Protein AF-A0AAV3X7S8-F1 (afdb_monomer_lite)

Sequence (121 aa):
MLHWLEISRQVYNYALREIKDWVNSRKCSLDYCSLEREYIIPADKPFPTYYAQQNALPKAKKEFPQLGEAPSQVLQTTIRRLHDAWNYFQDRGFGFPRFKKFGQIKSMFLSSKPIRLLGGR

Organism: NCBI:txid2530354

pLDDT: mean 81.98, std 15.44, range [33.38, 94.56]

Foldseek 3Di:
DLLLLVLLLVLLQVLLVLQVLVVVLVPDDPVDDDPPDHRPDDPPDDHCDLVNSLVCLVVVCVVPVSNVVHDSLLNSQSSVVQVVQVVCCVPPVDDRDDRDDRPRRPDSHPPPDDPPPPDDD

Radius of gyration: 16.53 Å; chains: 1; bounding box: 39×50×32 Å

Structure (mmCIF, N/CA/C/O backbone):
data_AF-A0AAV3X7S8-F1
#
_entry.id   AF-A0AAV3X7S8-F1
#
loop_
_atom_site.group_PDB
_atom_site.id
_atom_site.type_symbol
_atom_site.label_atom_id
_atom_site.label_alt_id
_atom_site.label_comp_id
_atom_site.label_asym_id
_atom_site.label_entity_id
_atom_site.label_seq_id
_atom_site.pdbx_PDB_ins_code
_atom_site.Cartn_x
_atom_site.Cartn_y
_atom_site.Cartn_z
_atom_site.occupancy
_atom_site.B_iso_or_equiv
_atom_site.auth_seq_id
_atom_site.auth_comp_id
_atom_site.auth_asym_id
_atom_site.auth_atom_id
_atom_site.pdbx_PDB_model_num
ATOM 1 N N . MET A 1 1 ? -11.004 9.856 18.033 1.00 60.84 1 MET A N 1
ATOM 2 C CA . MET A 1 1 ? -10.041 10.382 17.030 1.00 60.84 1 MET A CA 1
ATOM 3 C C . MET A 1 1 ? -8.819 9.476 16.846 1.00 60.84 1 MET A C 1
ATOM 5 O O . MET A 1 1 ? -8.542 9.103 15.715 1.00 60.84 1 MET A O 1
ATOM 9 N N . LEU A 1 2 ? -8.125 9.060 17.919 1.00 80.44 2 LEU A N 1
ATOM 10 C CA . LEU A 1 2 ? -6.993 8.112 17.832 1.00 80.44 2 LEU A CA 1
ATOM 11 C C . LEU A 1 2 ? -7.376 6.762 17.201 1.00 80.44 2 LEU A C 1
ATOM 13 O O . LEU A 1 2 ? -6.614 6.215 16.411 1.00 80.44 2 LEU A O 1
ATOM 17 N N . HIS A 1 3 ? -8.585 6.272 17.484 1.00 87.44 3 HIS A N 1
ATOM 18 C CA . HIS A 1 3 ? -9.087 5.011 16.937 1.00 87.44 3 HIS A CA 1
ATOM 19 C C . HIS A 1 3 ? -9.132 4.995 15.395 1.00 87.44 3 HIS A C 1
ATOM 21 O O . HIS A 1 3 ? -8.653 4.061 1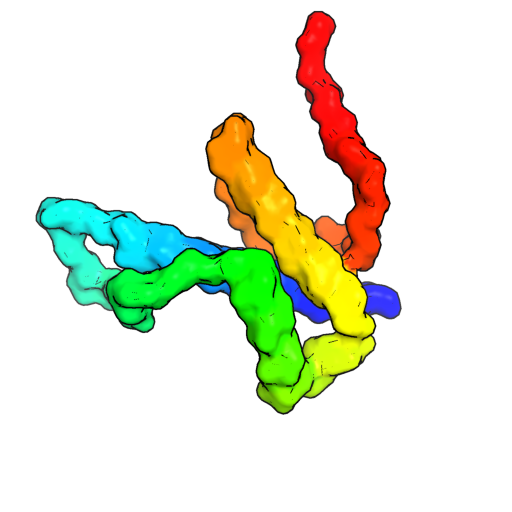4.761 1.00 87.44 3 HIS A O 1
ATOM 27 N N . TRP A 1 4 ? -9.593 6.079 14.763 1.00 89.88 4 TRP A N 1
ATOM 28 C CA . TRP A 1 4 ? -9.637 6.180 13.297 1.00 89.88 4 TRP A CA 1
ATOM 29 C C . TRP A 1 4 ? -8.249 6.225 12.655 1.00 89.88 4 TRP A C 1
ATOM 31 O O . TRP A 1 4 ? -8.060 5.707 11.553 1.00 89.88 4 TRP A O 1
ATOM 41 N N . LEU A 1 5 ? -7.267 6.826 13.334 1.00 88.06 5 LEU A N 1
ATOM 42 C CA . LEU A 1 5 ? -5.871 6.812 12.889 1.00 88.06 5 LEU A CA 1
ATOM 43 C C . LEU A 1 5 ? -5.277 5.401 12.958 1.00 88.06 5 LEU A C 1
ATOM 45 O O . LEU A 1 5 ? -4.478 5.033 12.098 1.00 88.06 5 LEU A O 1
ATOM 49 N N . GLU A 1 6 ? -5.701 4.601 13.932 1.00 90.75 6 GLU A N 1
ATOM 50 C CA . GLU A 1 6 ? -5.281 3.210 14.063 1.00 90.75 6 GLU A CA 1
ATOM 51 C C . GLU A 1 6 ? -5.908 2.317 12.984 1.00 90.75 6 GLU A C 1
ATOM 53 O O . GLU A 1 6 ? -5.186 1.581 12.312 1.00 90.75 6 GLU A O 1
ATOM 58 N N . ILE A 1 7 ? -7.207 2.467 12.703 1.00 91.75 7 ILE A N 1
ATOM 59 C CA . ILE A 1 7 ? -7.852 1.799 11.556 1.00 91.75 7 ILE A CA 1
ATOM 60 C C . ILE A 1 7 ? -7.145 2.193 10.251 1.00 91.75 7 ILE A C 1
ATOM 62 O O . ILE A 1 7 ? -6.795 1.350 9.425 1.00 91.75 7 ILE A O 1
ATOM 66 N N . SER A 1 8 ? -6.857 3.483 10.084 1.00 91.50 8 SER A N 1
ATOM 67 C CA . SER A 1 8 ? -6.122 4.003 8.927 1.00 91.50 8 SER A CA 1
ATOM 68 C C . SER A 1 8 ? -4.735 3.371 8.781 1.00 91.50 8 SER A C 1
ATOM 70 O O . SER A 1 8 ? -4.284 3.117 7.663 1.00 91.50 8 SER A O 1
ATOM 72 N N . ARG A 1 9 ? -4.055 3.097 9.903 1.00 91.62 9 ARG A N 1
ATOM 73 C CA . ARG A 1 9 ? -2.757 2.410 9.945 1.00 91.62 9 ARG A CA 1
ATOM 74 C C . ARG A 1 9 ? -2.880 0.966 9.487 1.00 91.62 9 ARG A C 1
ATOM 76 O O . ARG A 1 9 ? -2.048 0.518 8.699 1.00 91.62 9 ARG A O 1
ATOM 83 N N . GLN A 1 10 ? -3.898 0.254 9.963 1.00 91.75 10 GLN A N 1
ATOM 84 C CA . GLN A 1 10 ? -4.164 -1.126 9.563 1.00 91.75 10 GLN A CA 1
ATOM 85 C C . GLN A 1 10 ? -4.442 -1.214 8.060 1.00 91.75 10 GLN A C 1
ATOM 87 O O . GLN A 1 10 ? -3.780 -1.990 7.374 1.00 91.75 10 GLN A O 1
ATOM 92 N N . VAL A 1 11 ? -5.316 -0.349 7.533 1.00 93.38 11 VAL A N 1
ATOM 93 C CA . VAL A 1 11 ? -5.632 -0.293 6.095 1.00 93.38 11 VAL A CA 1
ATOM 94 C C . VAL A 1 11 ? -4.396 0.040 5.262 1.00 93.38 11 VAL A C 1
ATOM 96 O O . VAL A 1 11 ? -4.121 -0.647 4.281 1.00 93.38 11 VAL A O 1
ATOM 99 N N . TYR A 1 12 ? -3.597 1.030 5.676 1.00 93.44 12 TYR A N 1
ATOM 100 C CA . TYR A 1 12 ? -2.348 1.368 4.989 1.00 93.44 12 TYR A CA 1
ATOM 101 C C . TYR A 1 12 ? -1.377 0.182 4.955 1.00 93.44 12 TYR A C 1
ATOM 103 O O . TYR A 1 12 ? -0.801 -0.122 3.914 1.00 93.44 12 TYR A O 1
ATOM 111 N N . ASN A 1 13 ? -1.180 -0.495 6.089 1.00 94.19 13 ASN A N 1
ATOM 112 C CA . ASN A 1 13 ? -0.253 -1.620 6.178 1.00 94.19 13 ASN A CA 1
ATOM 113 C C . ASN A 1 13 ? -0.742 -2.836 5.390 1.00 94.19 13 ASN A C 1
ATOM 115 O O . ASN A 1 13 ? 0.077 -3.505 4.768 1.00 94.19 13 ASN A O 1
ATOM 119 N N . TYR A 1 14 ? -2.048 -3.101 5.383 1.00 93.75 14 TYR A N 1
ATOM 120 C CA . TYR A 1 14 ? -2.644 -4.154 4.569 1.00 93.75 14 TYR A CA 1
ATOM 121 C C . TYR A 1 14 ? -2.427 -3.879 3.074 1.00 93.75 14 TYR A C 1
ATOM 123 O O . TYR A 1 14 ? -1.845 -4.705 2.375 1.00 93.75 14 TYR A O 1
ATOM 131 N N . ALA A 1 15 ? -2.784 -2.680 2.609 1.00 94.31 15 ALA A N 1
ATOM 132 C CA . ALA A 1 15 ? -2.616 -2.283 1.214 1.00 94.31 15 ALA A CA 1
ATOM 133 C C . ALA A 1 15 ? -1.135 -2.275 0.783 1.00 94.31 15 ALA A C 1
ATOM 135 O O . ALA A 1 15 ? -0.794 -2.691 -0.324 1.00 94.31 15 ALA A O 1
ATOM 136 N N . LEU A 1 16 ? -0.230 -1.850 1.671 1.00 94.56 16 LEU A N 1
ATOM 137 C CA . LEU A 1 16 ? 1.213 -1.901 1.430 1.00 94.56 16 LEU A CA 1
ATOM 138 C C . LEU A 1 16 ? 1.737 -3.341 1.367 1.00 94.56 16 LEU A C 1
ATOM 140 O O . LEU A 1 16 ? 2.661 -3.622 0.603 1.00 94.56 16 LEU A O 1
ATOM 144 N N . ARG A 1 17 ? 1.178 -4.249 2.175 1.00 93.25 17 ARG A N 1
ATOM 145 C CA . ARG A 1 17 ? 1.534 -5.669 2.147 1.00 93.25 17 ARG A CA 1
ATOM 146 C C . ARG A 1 17 ? 1.169 -6.284 0.798 1.00 93.25 17 ARG A C 1
ATOM 148 O O . ARG A 1 17 ? 2.027 -6.923 0.211 1.00 93.25 17 ARG A O 1
ATOM 155 N N . GLU A 1 18 ? -0.016 -5.999 0.259 1.00 92.94 18 GLU A N 1
ATOM 156 C CA . GLU A 1 18 ? -0.409 -6.481 -1.076 1.00 92.94 18 GLU A CA 1
ATOM 157 C C . GLU A 1 18 ? 0.569 -6.042 -2.174 1.00 92.94 18 GLU A C 1
ATOM 159 O O . GLU A 1 18 ? 0.957 -6.852 -3.014 1.00 92.94 18 GLU A O 1
ATOM 164 N N . ILE A 1 19 ? 1.007 -4.776 -2.150 1.00 93.06 19 ILE A N 1
ATOM 165 C CA . ILE A 1 19 ? 2.014 -4.265 -3.095 1.00 93.06 19 ILE A CA 1
ATOM 166 C C . ILE A 1 19 ? 3.341 -5.014 -2.917 1.00 93.06 19 ILE A C 1
ATOM 168 O O . ILE A 1 19 ? 3.933 -5.460 -3.898 1.00 93.06 19 ILE A O 1
ATOM 172 N N . LYS A 1 20 ? 3.814 -5.177 -1.675 1.00 91.88 20 LYS A N 1
ATOM 173 C CA . LYS A 1 20 ? 5.060 -5.905 -1.385 1.00 91.88 20 LYS A CA 1
ATOM 174 C C . LYS A 1 20 ? 5.007 -7.353 -1.845 1.00 91.88 20 LYS A C 1
ATOM 176 O O . LYS A 1 20 ? 5.956 -7.808 -2.471 1.00 91.88 20 LYS A O 1
ATOM 181 N N . ASP A 1 21 ? 3.919 -8.048 -1.549 1.00 91.06 21 ASP A N 1
ATOM 182 C CA . ASP A 1 21 ? 3.746 -9.451 -1.906 1.00 91.06 21 ASP A CA 1
ATOM 183 C C . ASP A 1 21 ? 3.712 -9.615 -3.429 1.00 91.06 21 ASP A C 1
ATOM 185 O O . ASP A 1 21 ? 4.378 -10.496 -3.959 1.00 91.06 21 ASP A O 1
ATOM 189 N N . TRP A 1 22 ? 3.041 -8.707 -4.150 1.00 91.56 22 TRP A N 1
ATOM 190 C CA . TRP A 1 22 ? 3.024 -8.695 -5.617 1.00 91.56 22 TRP A CA 1
ATOM 191 C C . TRP A 1 22 ? 4.406 -8.442 -6.240 1.00 91.56 22 TRP A C 1
ATOM 193 O O . TRP A 1 22 ? 4.749 -9.049 -7.257 1.00 91.56 22 TRP A O 1
ATOM 203 N N . VAL A 1 23 ? 5.200 -7.536 -5.652 1.00 89.62 23 VAL A N 1
ATOM 204 C CA . VAL A 1 23 ? 6.568 -7.237 -6.115 1.00 89.62 23 VAL A CA 1
ATOM 205 C C . VAL A 1 23 ? 7.497 -8.410 -5.821 1.00 89.62 23 VAL A C 1
ATOM 207 O O . VAL A 1 23 ? 8.291 -8.800 -6.673 1.00 89.62 23 VAL A O 1
ATOM 210 N N . ASN A 1 24 ? 7.398 -8.984 -4.623 1.00 86.88 24 ASN A N 1
ATOM 211 C CA . ASN A 1 24 ? 8.247 -10.088 -4.204 1.00 86.88 24 ASN A CA 1
ATOM 212 C C . ASN A 1 24 ? 7.912 -11.387 -4.944 1.00 86.88 24 ASN A C 1
ATOM 214 O O . ASN A 1 24 ? 8.831 -12.126 -5.278 1.00 86.88 24 ASN A O 1
ATOM 218 N N . SER A 1 25 ? 6.640 -11.637 -5.276 1.00 85.81 25 SER A N 1
ATOM 219 C CA . SER A 1 25 ? 6.252 -12.815 -6.062 1.00 85.81 25 SER A CA 1
ATOM 220 C C . SER A 1 25 ? 6.847 -12.808 -7.471 1.00 85.81 25 SER A C 1
ATOM 222 O O . SER A 1 25 ? 7.039 -13.861 -8.061 1.00 85.81 25 SER A O 1
ATOM 224 N N . ARG A 1 26 ? 7.156 -11.623 -8.014 1.00 84.81 26 ARG A N 1
ATOM 225 C CA . ARG A 1 26 ? 7.791 -11.449 -9.332 1.00 84.81 26 ARG A CA 1
ATOM 226 C C . ARG A 1 26 ? 9.308 -11.350 -9.277 1.00 84.81 26 ARG A C 1
ATOM 228 O O . ARG A 1 26 ? 9.950 -11.358 -10.317 1.00 84.81 26 ARG A O 1
ATOM 235 N N . LYS A 1 27 ? 9.885 -11.266 -8.079 1.00 78.56 27 LYS A N 1
ATOM 236 C CA . LYS A 1 27 ? 11.334 -11.192 -7.857 1.00 78.56 27 LYS A CA 1
ATOM 237 C C . LYS A 1 27 ? 12.018 -12.565 -7.855 1.00 78.56 27 LYS A C 1
ATOM 239 O O . LYS A 1 27 ? 13.109 -12.674 -7.307 1.00 78.56 27 LYS A O 1
ATOM 244 N N . CYS A 1 28 ? 11.400 -13.598 -8.430 1.00 68.44 28 CYS A N 1
ATOM 245 C CA . CYS A 1 28 ? 12.009 -14.924 -8.499 1.00 68.44 28 CYS A CA 1
ATOM 246 C C . CYS A 1 28 ? 13.371 -14.832 -9.204 1.00 68.44 28 CYS A C 1
ATOM 248 O O . CYS A 1 28 ? 13.472 -14.291 -10.307 1.00 68.44 28 CYS A O 1
ATOM 250 N N . SER A 1 29 ? 14.415 -15.304 -8.525 1.00 66.31 29 SER A N 1
ATOM 251 C CA . SER A 1 29 ? 15.745 -15.412 -9.109 1.00 66.31 29 SER A CA 1
ATOM 252 C C . SER A 1 29 ? 15.703 -16.485 -10.188 1.00 66.31 29 SER A C 1
ATOM 254 O O . SER A 1 29 ? 15.232 -17.588 -9.931 1.00 66.31 29 SER A O 1
ATOM 256 N N . LEU A 1 30 ? 16.199 -16.175 -11.386 1.00 63.88 30 LEU A N 1
ATOM 257 C CA . LEU A 1 30 ? 16.197 -17.128 -12.503 1.00 63.88 30 LEU A CA 1
ATOM 258 C C . LEU A 1 30 ? 16.981 -18.409 -12.179 1.00 63.88 30 LEU A C 1
ATOM 260 O O . LEU A 1 30 ? 16.652 -19.474 -12.689 1.00 63.88 30 LEU A O 1
ATOM 264 N N . ASP A 1 31 ? 17.978 -18.300 -11.300 1.00 74.00 31 ASP A N 1
ATOM 265 C CA . ASP A 1 31 ? 18.955 -19.360 -11.059 1.00 74.00 31 ASP A CA 1
ATOM 266 C C . ASP A 1 31 ? 18.629 -20.257 -9.851 1.00 74.00 31 ASP A C 1
ATOM 268 O O . ASP A 1 31 ? 19.357 -21.214 -9.592 1.00 74.00 31 ASP A O 1
ATOM 272 N N . TYR A 1 32 ? 17.568 -19.973 -9.082 1.00 69.75 32 TYR A N 1
ATOM 273 C CA . TYR A 1 32 ? 17.150 -20.832 -7.969 1.00 69.75 32 TYR A CA 1
ATOM 274 C C . TYR A 1 32 ? 15.696 -20.588 -7.538 1.00 69.75 32 TYR A C 1
ATOM 276 O O . TYR A 1 32 ? 15.262 -19.450 -7.356 1.00 69.75 32 TYR A O 1
ATOM 284 N N . CYS A 1 33 ? 14.968 -21.673 -7.264 1.00 67.81 33 CYS A N 1
ATOM 285 C CA . CYS A 1 33 ? 13.686 -21.622 -6.558 1.00 67.81 33 CYS A CA 1
ATOM 286 C C . CYS A 1 33 ? 13.904 -21.746 -5.043 1.00 67.81 33 CYS A C 1
ATOM 288 O O . CYS A 1 33 ? 14.816 -22.439 -4.585 1.00 67.81 33 CYS A O 1
ATOM 290 N N . SER A 1 34 ? 13.081 -21.063 -4.241 1.00 67.88 34 SER A N 1
ATOM 291 C CA . SER A 1 34 ? 13.181 -21.148 -2.780 1.00 67.88 34 SER A CA 1
ATOM 292 C C . SER A 1 34 ? 12.522 -22.434 -2.285 1.00 67.88 34 SER A C 1
ATOM 294 O O . SER A 1 34 ? 11.320 -22.608 -2.434 1.00 67.88 34 SER A O 1
ATOM 296 N N . LEU A 1 35 ? 13.293 -23.313 -1.642 1.00 70.12 35 LEU A N 1
ATOM 297 C CA . LEU A 1 35 ? 12.778 -24.571 -1.082 1.00 70.12 35 LEU A CA 1
ATOM 298 C C . LEU A 1 35 ? 11.914 -24.377 0.178 1.00 70.12 35 LEU A C 1
ATOM 300 O O . LEU A 1 35 ? 11.151 -25.266 0.540 1.00 70.12 35 LEU A O 1
ATOM 304 N N . GLU A 1 36 ? 12.041 -23.238 0.866 1.00 75.12 36 GLU A N 1
ATOM 305 C CA . GLU A 1 36 ? 11.338 -22.991 2.132 1.00 75.12 36 GLU A CA 1
ATOM 306 C C . GLU A 1 36 ? 9.948 -22.380 1.941 1.00 75.12 36 GLU A C 1
ATOM 308 O O . GLU A 1 36 ? 9.009 -22.717 2.662 1.00 75.12 36 GLU A O 1
ATOM 313 N N . ARG A 1 37 ? 9.825 -21.405 1.034 1.00 69.75 37 ARG A N 1
ATOM 314 C CA . ARG A 1 37 ? 8.591 -20.636 0.847 1.00 69.75 37 ARG A CA 1
ATOM 315 C C . ARG A 1 37 ? 8.554 -19.967 -0.513 1.00 69.75 37 ARG A C 1
ATOM 317 O O . ARG A 1 37 ? 9.456 -19.217 -0.878 1.00 69.75 37 ARG A O 1
ATOM 324 N N . GLU A 1 38 ? 7.434 -20.139 -1.193 1.00 72.19 38 GLU A N 1
ATOM 325 C CA . GLU A 1 38 ? 7.112 -19.414 -2.413 1.00 72.19 38 GLU A CA 1
ATOM 326 C C . GLU A 1 38 ? 5.817 -18.628 -2.233 1.00 72.19 38 GLU A C 1
ATOM 328 O O . GLU A 1 38 ? 4.947 -18.961 -1.421 1.00 72.19 38 GLU A O 1
ATOM 333 N N . TYR A 1 39 ? 5.697 -17.539 -2.984 1.00 75.81 39 TYR A N 1
ATOM 334 C CA . TYR A 1 39 ? 4.471 -16.760 -3.004 1.00 75.81 39 TYR A CA 1
ATOM 335 C C . TYR A 1 39 ? 3.422 -17.490 -3.842 1.00 75.81 39 TYR A C 1
ATOM 337 O O . TYR A 1 39 ? 3.544 -17.577 -5.059 1.00 75.81 39 TYR A O 1
ATOM 345 N N . ILE A 1 40 ? 2.348 -17.945 -3.197 1.00 80.31 40 ILE A N 1
ATOM 346 C CA . ILE A 1 40 ? 1.186 -18.542 -3.867 1.00 80.31 40 ILE A CA 1
ATOM 347 C C . ILE A 1 40 ? 0.305 -17.406 -4.411 1.00 80.31 40 ILE A C 1
ATOM 349 O O . ILE A 1 40 ? -0.738 -17.065 -3.853 1.00 80.31 40 ILE A O 1
ATOM 353 N N . ILE A 1 41 ? 0.772 -16.735 -5.463 1.00 84.81 41 ILE A N 1
ATOM 354 C CA . ILE A 1 41 ? 0.036 -15.675 -6.158 1.00 84.81 41 ILE A CA 1
ATOM 355 C C . ILE A 1 41 ? -0.021 -16.043 -7.644 1.00 84.81 41 ILE A C 1
ATOM 357 O O . ILE A 1 41 ? 1.028 -16.329 -8.217 1.00 84.81 41 ILE A O 1
ATOM 361 N N . PRO A 1 42 ? -1.204 -16.017 -8.289 1.00 85.38 42 PRO A N 1
ATOM 362 C CA . PRO A 1 42 ? -1.300 -16.325 -9.710 1.00 85.38 42 PRO A CA 1
ATOM 363 C C . PRO A 1 42 ? -0.458 -15.350 -10.541 1.00 85.38 42 PRO A C 1
ATOM 365 O O . PRO A 1 42 ? -0.472 -14.142 -10.279 1.00 85.38 42 PRO A O 1
ATOM 368 N N . ALA A 1 43 ? 0.228 -15.867 -11.564 1.00 81.19 43 ALA A N 1
ATOM 369 C CA . ALA A 1 43 ? 1.076 -15.072 -12.457 1.00 81.19 43 ALA A CA 1
ATOM 370 C C . ALA A 1 43 ? 0.294 -13.932 -13.137 1.00 81.19 43 ALA A C 1
ATOM 372 O O . ALA A 1 43 ? 0.781 -12.800 -13.223 1.00 81.19 43 ALA A O 1
ATOM 373 N N . ASP A 1 44 ? -0.964 -14.201 -13.494 1.00 86.56 44 ASP A N 1
ATOM 374 C CA . ASP A 1 44 ? -1.867 -13.262 -14.169 1.00 86.56 44 ASP A CA 1
ATOM 375 C C . ASP A 1 44 ? -2.418 -12.162 -13.252 1.00 86.56 44 ASP A C 1
ATOM 377 O O . ASP A 1 44 ? -3.136 -11.267 -13.703 1.00 86.56 44 ASP A O 1
ATOM 381 N N . LYS A 1 45 ? -2.123 -12.201 -11.943 1.00 88.81 45 LYS A N 1
ATOM 382 C CA . LYS A 1 45 ? -2.685 -11.230 -11.001 1.00 88.81 45 LYS A CA 1
ATOM 383 C C . LYS A 1 45 ? -2.147 -9.823 -11.301 1.00 88.81 45 LYS A C 1
ATOM 385 O O . LYS A 1 45 ? -0.944 -9.597 -11.122 1.00 88.81 45 LYS A O 1
ATOM 390 N N . PRO A 1 46 ? -2.998 -8.849 -11.671 1.00 91.31 46 PRO A N 1
ATOM 391 C CA . PRO A 1 46 ? -2.541 -7.506 -12.009 1.00 91.31 46 PRO A CA 1
ATOM 392 C C . PRO A 1 46 ? -1.978 -6.779 -10.784 1.00 91.31 46 PRO A C 1
ATOM 394 O O . PRO A 1 46 ? -2.226 -7.165 -9.637 1.00 91.31 46 PRO A O 1
ATOM 397 N N . PHE A 1 47 ? -1.213 -5.714 -11.033 1.00 90.31 47 PHE A N 1
ATOM 398 C CA . PHE A 1 47 ? -0.704 -4.853 -9.967 1.00 90.31 47 PHE A CA 1
ATOM 399 C C . PHE A 1 47 ? -1.868 -4.283 -9.136 1.00 90.31 47 PHE A C 1
ATOM 401 O O . PHE A 1 47 ? -2.856 -3.822 -9.717 1.00 90.31 47 PHE A O 1
ATOM 408 N N . PRO A 1 48 ? -1.781 -4.284 -7.793 1.00 92.31 48 PRO A N 1
ATOM 409 C CA . PRO A 1 48 ? -2.813 -3.707 -6.937 1.00 92.31 48 PRO A CA 1
ATOM 410 C C . PRO A 1 48 ? -2.811 -2.174 -7.046 1.00 92.31 48 PRO A C 1
ATOM 412 O O . PRO A 1 48 ? -2.174 -1.476 -6.264 1.00 92.31 48 PRO A O 1
ATOM 415 N N . THR A 1 49 ? -3.525 -1.640 -8.039 1.00 93.06 49 THR A N 1
ATOM 416 C CA . THR A 1 49 ? -3.653 -0.195 -8.286 1.00 93.06 49 THR A CA 1
ATOM 417 C C . THR A 1 49 ? -4.506 0.510 -7.226 1.00 93.06 49 THR A C 1
ATOM 419 O O . THR A 1 49 ? -5.306 -0.109 -6.520 1.00 93.06 49 THR A O 1
ATOM 422 N N . TY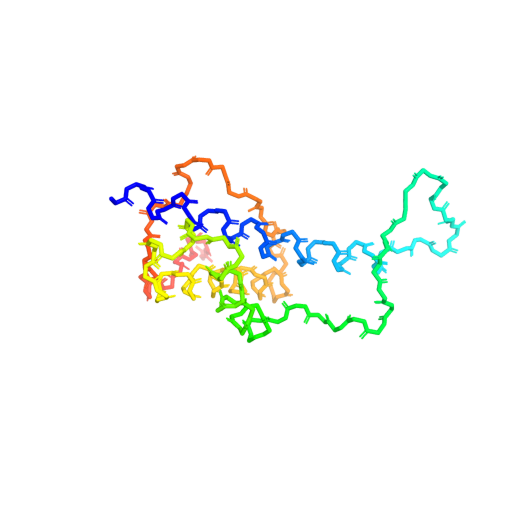R A 1 50 ? -4.400 1.843 -7.167 1.00 92.44 50 TYR A N 1
ATOM 423 C CA . TYR A 1 50 ? -5.230 2.704 -6.313 1.00 92.44 50 TYR A CA 1
ATOM 424 C C . TYR A 1 50 ? -6.731 2.405 -6.436 1.00 92.44 50 TYR A C 1
ATOM 426 O O . TYR A 1 50 ? -7.443 2.301 -5.435 1.00 92.44 50 TYR A O 1
ATOM 434 N N . TYR A 1 51 ? -7.220 2.248 -7.666 1.00 93.25 51 TYR A N 1
ATOM 435 C CA . TYR A 1 51 ? -8.627 1.961 -7.929 1.00 93.25 51 TYR A CA 1
ATOM 436 C C . TYR A 1 51 ? -9.016 0.552 -7.476 1.00 93.25 51 TYR A C 1
ATOM 438 O O . TYR A 1 51 ? -10.057 0.386 -6.843 1.00 93.25 51 TYR A O 1
ATOM 446 N N . ALA A 1 52 ? -8.164 -0.450 -7.719 1.00 93.31 52 ALA A N 1
ATOM 447 C CA . ALA A 1 52 ? -8.416 -1.820 -7.278 1.00 93.31 52 ALA A CA 1
ATOM 448 C C . ALA A 1 52 ? -8.540 -1.911 -5.747 1.00 93.31 52 ALA A C 1
ATOM 450 O O . ALA A 1 52 ? -9.497 -2.496 -5.237 1.00 93.31 52 ALA A O 1
ATOM 451 N N . GLN A 1 53 ? -7.627 -1.270 -5.012 1.00 92.69 53 GLN A N 1
ATOM 452 C CA . GLN A 1 53 ? -7.633 -1.289 -3.546 1.00 92.69 53 GLN A CA 1
ATOM 453 C C . GLN A 1 53 ? -8.811 -0.512 -2.948 1.00 92.69 53 GLN A C 1
ATOM 455 O O . GLN A 1 53 ? -9.408 -0.952 -1.968 1.00 92.69 53 GLN A O 1
ATOM 460 N N . GLN A 1 54 ? -9.212 0.610 -3.551 1.00 92.50 54 GLN A N 1
ATOM 461 C CA . GLN A 1 54 ? -10.419 1.314 -3.112 1.00 92.50 54 GLN A CA 1
ATOM 462 C C . GLN A 1 54 ? -11.696 0.522 -3.376 1.00 92.50 54 GLN A C 1
ATOM 464 O O . GLN A 1 54 ? -12.566 0.481 -2.510 1.00 92.50 54 GLN A O 1
ATOM 469 N N . ASN A 1 55 ? -11.808 -0.136 -4.531 1.00 93.12 55 ASN A N 1
ATOM 470 C CA . ASN A 1 55 ? -12.966 -0.971 -4.858 1.00 93.12 55 ASN A CA 1
ATOM 471 C C . ASN A 1 55 ? -13.067 -2.207 -3.948 1.00 93.12 55 ASN A C 1
ATOM 473 O O . ASN A 1 55 ? -14.147 -2.778 -3.798 1.00 93.12 55 ASN A O 1
ATOM 477 N N . ALA A 1 56 ? -11.964 -2.604 -3.307 1.00 92.06 56 ALA A N 1
ATOM 478 C CA . ALA A 1 56 ? -11.950 -3.648 -2.290 1.00 92.06 56 ALA A CA 1
ATOM 479 C C . ALA A 1 56 ? -12.439 -3.163 -0.909 1.00 92.06 56 ALA A C 1
ATOM 481 O O . ALA A 1 56 ? -12.921 -3.982 -0.126 1.00 92.06 56 ALA A O 1
ATOM 482 N N . LEU A 1 57 ? -12.401 -1.855 -0.605 1.00 91.62 57 LEU A N 1
ATOM 483 C CA . LEU A 1 57 ? -12.810 -1.323 0.706 1.00 91.62 57 LEU A CA 1
ATOM 484 C C . LEU A 1 57 ? -14.246 -1.693 1.115 1.00 91.62 57 LEU A C 1
ATOM 486 O O . LEU A 1 57 ? -14.432 -2.080 2.268 1.00 91.62 57 LEU A O 1
ATOM 490 N N . PRO A 1 58 ? -15.272 -1.612 0.243 1.00 91.81 58 PRO A N 1
ATOM 491 C CA . PRO A 1 58 ? -16.627 -2.005 0.620 1.00 91.81 58 PRO A CA 1
ATOM 492 C C . PRO A 1 58 ? -16.733 -3.484 0.998 1.00 91.81 58 PRO A C 1
ATOM 494 O O . PRO A 1 58 ? -17.494 -3.824 1.900 1.00 91.81 58 PRO A O 1
ATOM 497 N N . LYS A 1 59 ? -15.963 -4.359 0.335 1.00 92.12 59 LYS A N 1
ATOM 498 C CA . LYS A 1 59 ? -15.895 -5.787 0.676 1.00 92.12 59 LYS A CA 1
ATOM 499 C C . LYS A 1 59 ? -15.199 -5.979 2.024 1.00 92.12 59 LYS A C 1
ATOM 501 O O . LYS A 1 59 ? -15.767 -6.603 2.912 1.00 92.12 59 LYS A O 1
ATOM 506 N N . ALA A 1 60 ? -14.058 -5.321 2.224 1.00 90.50 60 ALA A N 1
ATOM 507 C CA . ALA A 1 60 ? -13.321 -5.366 3.485 1.00 90.50 60 ALA A CA 1
ATOM 508 C C . ALA A 1 60 ? -14.148 -4.849 4.678 1.00 90.50 60 ALA A C 1
ATOM 510 O O . ALA A 1 60 ? -14.067 -5.407 5.764 1.00 90.50 60 ALA A O 1
ATOM 511 N N . LYS A 1 61 ? -14.994 -3.827 4.489 1.00 90.94 61 LYS A N 1
ATOM 512 C CA . LYS A 1 61 ? -15.906 -3.341 5.540 1.00 90.94 61 LYS A CA 1
ATOM 513 C C . LYS A 1 61 ? -16.970 -4.363 5.948 1.00 90.94 61 LYS A C 1
ATOM 515 O O . LYS A 1 61 ? -17.416 -4.324 7.089 1.00 90.94 61 LYS A O 1
ATOM 520 N N . LYS A 1 62 ? -17.392 -5.245 5.035 1.00 91.69 62 LYS A N 1
ATOM 521 C CA . LYS A 1 62 ? -18.342 -6.326 5.346 1.00 91.69 62 LYS A CA 1
ATOM 522 C C . LYS A 1 62 ? -17.678 -7.432 6.161 1.00 91.69 62 LYS A C 1
ATOM 524 O O . LYS A 1 62 ? -18.287 -7.940 7.091 1.00 91.69 62 LYS A O 1
ATOM 529 N N . GLU A 1 63 ? -16.442 -7.779 5.815 1.00 91.69 63 GLU A N 1
ATOM 530 C CA . GLU A 1 63 ? -15.668 -8.822 6.503 1.00 91.69 63 GLU A CA 1
ATOM 531 C C . GLU A 1 63 ? -15.148 -8.357 7.868 1.00 91.69 63 GLU A C 1
ATOM 533 O O . GLU A 1 63 ? -15.122 -9.126 8.825 1.00 91.69 63 GLU A O 1
ATOM 538 N N . PHE A 1 64 ? -14.773 -7.082 7.974 1.00 89.44 64 PHE A N 1
ATOM 539 C CA . PHE A 1 64 ? -14.196 -6.490 9.173 1.00 89.44 64 PHE A CA 1
ATOM 540 C C . PHE A 1 64 ? -15.024 -5.274 9.618 1.00 89.44 64 PHE A C 1
ATOM 542 O O . PHE A 1 64 ? -14.729 -4.143 9.215 1.00 89.44 64 PHE A O 1
ATOM 549 N N . PRO A 1 65 ? -16.025 -5.465 10.497 1.00 88.75 65 PRO A N 1
ATOM 550 C CA . PRO A 1 65 ? -16.903 -4.385 10.954 1.00 88.75 65 PRO A CA 1
ATOM 551 C C . PRO A 1 65 ? -16.155 -3.212 11.605 1.00 88.75 65 PRO A C 1
ATOM 553 O O . PRO A 1 65 ? -16.578 -2.067 11.474 1.00 88.75 65 PRO A O 1
ATOM 556 N N . GLN A 1 66 ? -14.994 -3.477 12.218 1.00 87.81 66 GLN A N 1
ATOM 557 C CA . GLN A 1 66 ? -14.114 -2.463 12.820 1.00 87.81 66 GLN A CA 1
ATOM 558 C C . GLN A 1 66 ? -13.653 -1.403 11.801 1.00 87.81 66 GLN A C 1
ATOM 560 O O . GLN A 1 66 ? -13.485 -0.234 12.137 1.00 87.81 66 GLN A O 1
ATOM 565 N N . LEU A 1 67 ? -13.498 -1.766 10.519 1.00 86.88 67 LEU A N 1
ATOM 566 C CA . LEU A 1 67 ? -13.155 -0.808 9.457 1.00 86.88 67 LEU A CA 1
ATOM 567 C C . LEU A 1 67 ? -14.327 0.130 9.121 1.00 86.88 67 LEU A C 1
ATOM 569 O O . LEU A 1 67 ? -14.127 1.185 8.510 1.00 86.88 67 LEU A O 1
ATOM 573 N N . GLY A 1 68 ? -15.550 -0.253 9.486 1.00 87.12 68 GLY A N 1
ATOM 574 C CA . GLY A 1 68 ? -16.761 0.538 9.306 1.00 87.12 68 GLY A CA 1
ATOM 575 C C . GLY A 1 68 ? -16.820 1.773 10.203 1.00 87.12 68 GLY A C 1
ATOM 576 O O . GLY A 1 68 ? -17.435 2.759 9.806 1.00 87.12 68 GLY A O 1
ATOM 577 N N . GLU A 1 69 ? -16.128 1.758 11.346 1.00 89.62 69 GLU A N 1
ATOM 578 C CA . GLU A 1 69 ? -16.114 2.866 12.310 1.00 89.62 69 GLU A CA 1
ATOM 579 C C . GLU A 1 69 ? -15.433 4.127 11.762 1.00 89.62 69 GLU A C 1
ATOM 581 O O . GLU A 1 69 ? -15.739 5.245 12.181 1.00 89.62 69 GLU A O 1
ATOM 586 N N . ALA A 1 70 ? -14.501 3.956 10.818 1.00 88.62 70 ALA A N 1
ATOM 587 C CA . ALA A 1 70 ? -13.840 5.059 10.141 1.00 88.62 70 ALA A CA 1
ATOM 588 C C . ALA A 1 70 ? -14.639 5.517 8.897 1.00 88.62 70 ALA A C 1
ATOM 590 O O . ALA A 1 70 ? -15.061 4.687 8.070 1.00 88.62 70 ALA A O 1
ATOM 591 N N . PRO A 1 71 ? -14.777 6.842 8.679 1.00 90.06 71 PRO A N 1
ATOM 592 C CA . PRO A 1 71 ? -15.390 7.373 7.467 1.00 90.06 71 PRO A CA 1
ATOM 593 C C . PRO A 1 71 ? -14.671 6.877 6.206 1.00 90.06 71 PRO A C 1
ATOM 595 O O . PRO A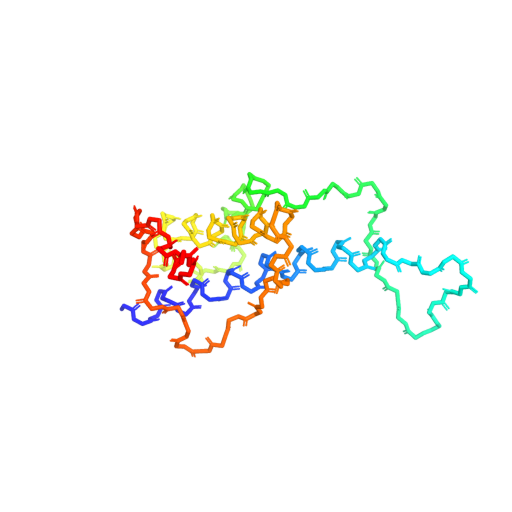 1 71 ? -13.439 6.820 6.157 1.00 90.06 71 PRO A O 1
ATOM 598 N N . SER A 1 72 ? -15.430 6.559 5.154 1.00 88.81 72 SER A N 1
ATOM 599 C CA . SER A 1 72 ? -14.885 6.085 3.867 1.00 88.81 72 SER A CA 1
ATOM 600 C C . SER A 1 72 ? -13.841 7.037 3.282 1.00 88.81 72 SER A C 1
ATOM 602 O O . SER A 1 72 ? -12.803 6.581 2.808 1.00 88.81 72 SER A O 1
ATOM 604 N N . GLN A 1 73 ? -14.070 8.347 3.398 1.00 89.00 73 GLN A N 1
ATOM 605 C CA . GLN A 1 73 ? -13.157 9.384 2.917 1.00 89.00 73 GLN A CA 1
ATOM 6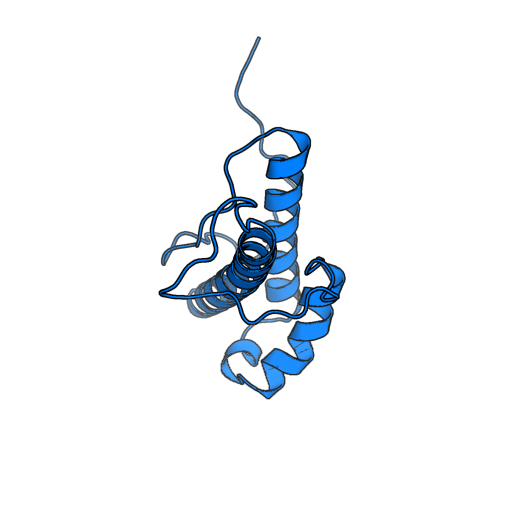06 C C . GLN A 1 73 ? -11.757 9.273 3.534 1.00 89.00 73 GLN A C 1
ATOM 608 O O . GLN A 1 73 ? -10.749 9.479 2.854 1.00 89.00 73 GLN A O 1
ATOM 613 N N . VAL A 1 74 ? -11.675 8.927 4.823 1.00 90.50 74 VAL A N 1
ATOM 614 C CA . VAL A 1 74 ? -10.397 8.779 5.529 1.00 90.50 74 VAL A CA 1
ATOM 615 C C . VAL A 1 74 ? -9.639 7.567 4.985 1.00 90.50 74 VAL A C 1
ATOM 617 O O . VAL A 1 74 ? -8.456 7.680 4.671 1.00 90.50 74 VAL A O 1
ATOM 620 N N . LEU A 1 75 ? -10.329 6.440 4.784 1.00 91.38 75 LEU A N 1
ATOM 621 C CA . LEU A 1 75 ? -9.734 5.215 4.236 1.00 91.38 75 LEU A CA 1
ATOM 622 C C . LEU A 1 75 ? -9.285 5.374 2.776 1.00 91.38 75 LEU A C 1
ATOM 624 O O . LEU A 1 75 ? -8.228 4.893 2.385 1.00 91.38 75 LEU A O 1
ATOM 628 N N . GLN A 1 76 ? -10.054 6.085 1.956 1.00 91.88 76 GLN A N 1
ATOM 629 C CA . GLN A 1 76 ? -9.653 6.382 0.578 1.00 91.88 76 GLN A CA 1
ATOM 630 C C . GLN A 1 76 ? -8.412 7.281 0.551 1.00 91.88 76 GLN A C 1
ATOM 632 O O . GLN A 1 76 ? -7.465 7.032 -0.196 1.00 91.88 76 GLN A O 1
ATOM 637 N N . THR A 1 77 ? -8.367 8.284 1.432 1.00 91.06 77 THR A N 1
ATOM 638 C CA . THR A 1 77 ? -7.214 9.183 1.560 1.00 91.06 77 THR A CA 1
ATOM 639 C C . THR A 1 77 ? -5.954 8.435 2.006 1.00 91.06 77 THR A C 1
ATOM 641 O O . THR A 1 77 ? -4.857 8.749 1.544 1.00 91.06 77 THR A O 1
ATOM 644 N N . THR A 1 78 ? -6.067 7.433 2.882 1.00 92.12 78 THR A N 1
ATOM 645 C CA . THR A 1 78 ? -4.906 6.650 3.340 1.00 92.12 78 THR A CA 1
ATOM 646 C C . THR A 1 78 ? -4.347 5.754 2.242 1.00 92.12 78 THR A C 1
ATOM 648 O O . THR A 1 78 ? -3.125 5.694 2.092 1.00 92.12 78 THR A O 1
ATOM 651 N N . ILE A 1 79 ? -5.213 5.138 1.432 1.00 92.75 79 ILE A N 1
ATOM 652 C CA . ILE A 1 79 ? -4.798 4.400 0.232 1.00 92.75 79 ILE A CA 1
ATOM 653 C C . ILE A 1 79 ? -4.160 5.361 -0.778 1.00 92.75 79 ILE A C 1
ATOM 655 O O . ILE A 1 79 ? -3.106 5.056 -1.329 1.00 92.75 79 ILE A O 1
ATOM 659 N N . ARG A 1 80 ? -4.712 6.565 -0.968 1.00 92.56 80 ARG A N 1
ATOM 660 C CA . ARG A 1 80 ? -4.110 7.570 -1.856 1.00 92.56 80 ARG A CA 1
ATOM 661 C C . ARG A 1 80 ? -2.680 7.920 -1.442 1.00 92.56 80 ARG A C 1
ATOM 663 O O . ARG A 1 80 ? -1.784 7.861 -2.269 1.00 92.56 80 ARG A O 1
ATOM 670 N N . ARG A 1 81 ? -2.433 8.163 -0.148 1.00 90.06 81 ARG A N 1
ATOM 671 C CA . ARG A 1 81 ? -1.077 8.428 0.388 1.00 90.06 81 ARG A CA 1
ATOM 672 C C . ARG A 1 81 ? -0.086 7.307 0.113 1.00 90.06 81 ARG A C 1
ATOM 674 O O . ARG A 1 81 ? 1.103 7.568 -0.049 1.00 90.06 81 ARG A O 1
ATOM 681 N N . LEU A 1 82 ? -0.552 6.062 0.170 1.00 92.56 82 LEU A N 1
ATOM 682 C CA . LEU A 1 82 ? 0.274 4.902 -0.137 1.00 92.56 82 LEU A CA 1
ATOM 683 C C . LEU A 1 82 ? 0.708 4.932 -1.605 1.00 92.56 82 LEU A C 1
ATOM 685 O O . LEU A 1 82 ? 1.896 4.788 -1.875 1.00 92.56 82 LEU A O 1
ATOM 689 N N . HIS A 1 83 ? -0.237 5.168 -2.515 1.00 91.88 83 HIS A N 1
ATOM 690 C CA . HIS A 1 83 ? 0.034 5.238 -3.952 1.00 91.88 83 HIS A CA 1
ATOM 691 C C . HIS A 1 83 ? 0.849 6.472 -4.342 1.00 91.88 83 HIS A C 1
ATOM 693 O O . HIS A 1 83 ? 1.758 6.353 -5.150 1.00 91.88 83 HIS A O 1
ATOM 699 N N . ASP A 1 84 ? 0.638 7.621 -3.699 1.00 90.31 84 ASP A N 1
ATOM 700 C CA . ASP A 1 84 ? 1.502 8.793 -3.887 1.00 90.31 84 ASP A CA 1
ATOM 701 C C . ASP A 1 84 ? 2.952 8.463 -3.483 1.00 90.31 84 ASP A C 1
ATOM 703 O O . ASP A 1 84 ? 3.893 8.748 -4.220 1.00 90.31 84 ASP A O 1
ATOM 707 N N . ALA A 1 85 ? 3.151 7.797 -2.337 1.00 89.25 85 ALA A N 1
ATOM 708 C CA . ALA A 1 85 ? 4.475 7.346 -1.897 1.00 89.25 85 ALA A CA 1
ATOM 709 C C . ALA A 1 85 ? 5.095 6.296 -2.836 1.00 89.25 85 ALA A C 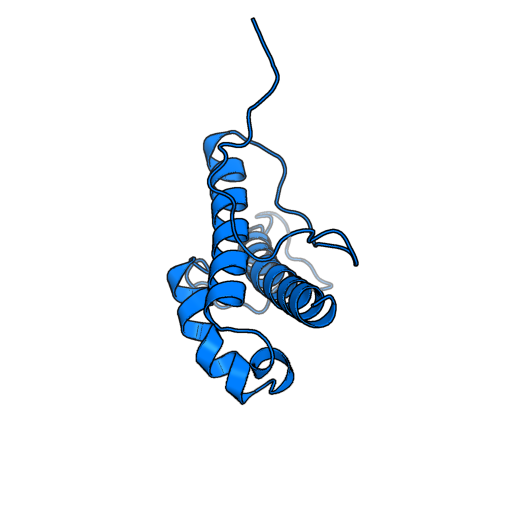1
ATOM 711 O O . ALA A 1 85 ? 6.314 6.271 -2.995 1.00 89.25 85 ALA A 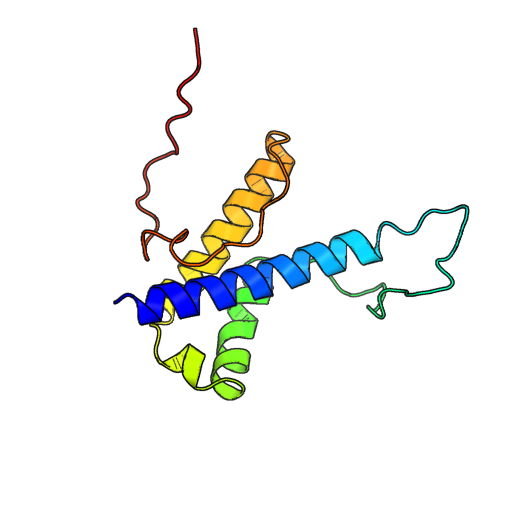O 1
ATOM 712 N N . TRP A 1 86 ? 4.273 5.441 -3.447 1.00 89.62 86 TRP A N 1
ATOM 713 C CA . TRP A 1 86 ? 4.702 4.489 -4.470 1.00 89.62 86 TRP A CA 1
ATOM 714 C C . TRP A 1 86 ? 5.150 5.193 -5.757 1.00 89.62 86 TRP A C 1
ATOM 716 O O . TRP A 1 86 ? 6.229 4.898 -6.264 1.00 89.62 86 TRP A O 1
ATOM 726 N N . ASN A 1 87 ? 4.386 6.175 -6.235 1.00 89.94 87 ASN A N 1
ATOM 727 C CA . ASN A 1 87 ? 4.750 6.966 -7.410 1.00 89.94 87 ASN A CA 1
ATOM 728 C C . ASN A 1 87 ? 6.056 7.731 -7.163 1.00 89.94 87 ASN A C 1
ATOM 730 O O . ASN A 1 87 ? 6.956 7.696 -7.988 1.00 89.94 87 ASN A O 1
ATOM 734 N N . TYR A 1 88 ? 6.237 8.321 -5.976 1.00 87.12 88 TYR A N 1
ATOM 735 C CA . TYR A 1 88 ? 7.512 8.949 -5.610 1.00 87.12 88 TYR A CA 1
ATOM 736 C C . TYR A 1 88 ? 8.693 7.966 -5.579 1.00 87.12 88 TYR A C 1
ATOM 738 O O . TYR A 1 88 ? 9.812 8.351 -5.926 1.00 87.12 88 TYR A O 1
ATOM 746 N N . PHE A 1 89 ? 8.467 6.714 -5.166 1.00 87.31 89 PHE A N 1
ATOM 747 C CA . PHE A 1 89 ? 9.470 5.650 -5.249 1.00 87.31 89 PHE A CA 1
ATOM 748 C C . PHE A 1 89 ? 9.847 5.361 -6.712 1.00 87.31 89 PHE A C 1
ATOM 750 O O . PHE A 1 89 ? 11.035 5.296 -7.018 1.00 87.31 89 PHE A O 1
ATOM 757 N N . GLN A 1 90 ? 8.864 5.256 -7.612 1.00 86.62 90 GLN A N 1
ATOM 758 C CA . GLN A 1 90 ? 9.103 4.989 -9.035 1.00 86.62 90 GLN A CA 1
ATOM 759 C C . GLN A 1 90 ? 9.758 6.171 -9.765 1.00 86.62 90 GLN A C 1
ATOM 761 O O . GLN A 1 90 ? 10.744 5.976 -10.468 1.00 86.62 90 GLN A O 1
ATOM 766 N N . ASP A 1 91 ? 9.255 7.389 -9.563 1.00 87.69 91 ASP A N 1
ATOM 767 C CA . ASP A 1 91 ? 9.666 8.572 -10.327 1.00 87.69 91 ASP A CA 1
ATOM 768 C C . ASP A 1 91 ? 11.018 9.135 -9.880 1.00 87.69 91 ASP A C 1
ATOM 770 O O . ASP A 1 91 ? 11.780 9.663 -10.687 1.00 87.69 91 ASP A O 1
ATOM 774 N N . ARG A 1 92 ? 11.302 9.102 -8.570 1.00 80.75 92 ARG A N 1
ATOM 775 C CA . ARG A 1 92 ? 12.465 9.794 -7.983 1.00 80.75 92 ARG A CA 1
ATOM 776 C C . ARG A 1 92 ? 13.458 8.873 -7.286 1.00 80.75 92 ARG A C 1
ATOM 778 O O . ARG A 1 92 ? 14.424 9.369 -6.711 1.00 80.75 92 ARG A O 1
ATOM 785 N N . GLY A 1 93 ? 13.217 7.561 -7.281 1.00 79.31 93 GLY A N 1
ATOM 786 C CA . GLY A 1 93 ? 14.090 6.599 -6.605 1.00 79.31 93 GLY A CA 1
ATOM 787 C C . GLY A 1 93 ? 14.142 6.777 -5.084 1.00 79.31 93 GLY A C 1
ATOM 788 O O . GLY A 1 93 ? 15.114 6.371 -4.447 1.00 79.31 93 GLY A O 1
ATOM 789 N N . PHE A 1 94 ? 13.121 7.395 -4.473 1.00 77.00 94 PHE A N 1
ATOM 790 C CA . PHE A 1 94 ? 13.003 7.398 -3.012 1.00 77.00 94 PHE A CA 1
ATOM 791 C C . PHE A 1 94 ? 12.910 5.962 -2.482 1.00 77.00 94 PHE A C 1
ATOM 793 O O . PHE A 1 94 ? 12.578 5.046 -3.217 1.00 77.00 94 PHE A O 1
ATOM 800 N N . GLY A 1 95 ? 13.191 5.739 -1.195 1.00 81.62 95 GLY A N 1
ATOM 801 C CA . GLY A 1 95 ? 13.118 4.398 -0.605 1.00 81.62 95 GLY A CA 1
ATOM 802 C C . GLY A 1 95 ? 11.702 3.800 -0.607 1.00 81.62 95 GLY A C 1
ATOM 803 O O . GLY A 1 95 ? 10.709 4.519 -0.496 1.00 81.62 95 GLY A O 1
ATOM 804 N N . PHE A 1 96 ? 11.617 2.466 -0.673 1.00 85.88 96 PHE A N 1
ATOM 805 C CA . PHE A 1 96 ? 10.350 1.726 -0.695 1.00 85.88 96 PHE A CA 1
ATOM 806 C C . PHE A 1 96 ? 9.436 2.110 0.493 1.00 85.88 96 PHE A C 1
ATOM 808 O O . PHE A 1 96 ? 9.918 2.181 1.635 1.00 85.88 96 PHE A O 1
ATOM 815 N N . PRO A 1 97 ? 8.116 2.308 0.285 1.00 89.38 97 PRO A N 1
ATOM 816 C CA . PRO A 1 97 ? 7.198 2.662 1.363 1.00 89.38 97 PRO A CA 1
ATOM 817 C C . PRO A 1 97 ? 7.243 1.673 2.541 1.00 89.38 97 PRO A C 1
ATOM 819 O O . PRO A 1 97 ? 7.126 0.456 2.396 1.00 89.38 97 PRO A O 1
ATOM 822 N N . ARG A 1 98 ? 7.422 2.194 3.758 1.00 90.12 98 ARG A N 1
ATOM 823 C CA . ARG A 1 98 ? 7.556 1.373 4.973 1.00 90.12 98 ARG A CA 1
ATOM 824 C C . ARG A 1 98 ? 6.234 1.219 5.713 1.00 90.12 98 ARG A C 1
ATOM 826 O O . ARG A 1 98 ? 5.427 2.151 5.754 1.00 90.12 98 ARG A O 1
ATOM 833 N N . PHE A 1 99 ? 6.074 0.071 6.376 1.00 91.88 99 PHE A N 1
ATOM 834 C CA . PHE A 1 99 ? 4.966 -0.158 7.299 1.00 91.88 99 PHE A CA 1
ATOM 835 C C . PHE A 1 99 ? 4.944 0.911 8.390 1.00 91.88 99 PHE A C 1
ATOM 837 O O . PHE A 1 99 ? 5.984 1.329 8.911 1.00 91.88 99 PHE A O 1
ATOM 844 N N . LYS A 1 100 ? 3.742 1.363 8.735 1.00 89.75 100 LYS A N 1
ATOM 845 C CA . LYS A 1 100 ? 3.522 2.387 9.750 1.00 89.75 100 LYS A CA 1
ATOM 846 C C . LYS A 1 100 ? 3.367 1.730 11.118 1.00 89.75 100 LYS A C 1
ATOM 848 O O . LYS A 1 100 ? 2.506 0.866 11.323 1.00 89.75 100 LYS A O 1
ATOM 853 N N . LYS A 1 101 ? 4.216 2.164 12.051 1.00 90.38 101 LYS A N 1
ATOM 854 C CA . LYS A 1 101 ? 4.113 1.850 13.481 1.00 90.38 101 LYS A CA 1
ATOM 855 C C . LYS A 1 101 ? 2.998 2.680 14.128 1.00 90.38 101 LYS A C 1
ATOM 857 O O . LYS A 1 101 ? 2.516 3.647 13.532 1.00 90.38 101 LYS A O 1
ATOM 862 N N . PHE A 1 102 ? 2.600 2.297 15.337 1.00 86.06 102 PHE A N 1
ATOM 863 C CA . PHE A 1 102 ? 1.645 3.058 16.141 1.00 86.06 102 PHE A CA 1
ATOM 864 C C . PHE A 1 102 ? 2.091 4.527 16.282 1.00 86.06 102 PHE A C 1
ATOM 866 O O . PHE A 1 102 ? 3.286 4.810 16.382 1.00 86.06 102 PHE A O 1
ATOM 873 N N . GLY A 1 103 ? 1.146 5.468 16.202 1.00 81.31 103 GLY A N 1
ATOM 874 C CA . GLY A 1 103 ? 1.409 6.911 16.324 1.00 81.31 103 GLY A CA 1
ATOM 875 C C . GLY A 1 103 ? 2.128 7.587 15.141 1.00 81.31 103 GLY A C 1
ATOM 876 O O . GLY A 1 103 ? 2.340 8.798 15.168 1.00 81.31 103 GLY A O 1
ATOM 877 N N . GLN A 1 104 ? 2.497 6.859 14.078 1.00 84.38 104 GLN A N 1
ATOM 878 C CA . GLN A 1 104 ? 3.177 7.452 12.911 1.00 84.38 104 GLN A CA 1
ATOM 879 C C . GLN A 1 104 ? 2.227 8.183 11.952 1.00 84.38 104 GLN A C 1
ATOM 881 O O . GLN A 1 104 ? 2.653 9.080 11.224 1.00 84.38 104 GLN A O 1
ATOM 886 N N . ILE A 1 105 ? 0.942 7.817 11.932 1.00 81.62 105 ILE A N 1
ATOM 887 C CA . ILE A 1 105 ? -0.074 8.547 11.168 1.00 81.62 105 ILE A CA 1
ATOM 888 C C . ILE A 1 105 ? -0.589 9.681 12.050 1.00 81.62 105 ILE A C 1
ATOM 890 O O . ILE A 1 105 ? -1.314 9.448 13.010 1.00 81.62 105 ILE A O 1
ATOM 894 N N . LYS A 1 106 ? -0.188 10.910 11.716 1.00 77.75 106 LYS A N 1
ATOM 895 C CA . LYS A 1 106 ? -0.485 12.111 12.514 1.00 77.75 106 LYS A CA 1
ATOM 896 C C . LYS A 1 106 ? -1.703 12.899 12.029 1.00 77.75 106 LYS A C 1
ATOM 898 O O . LYS A 1 106 ? -2.172 13.787 12.727 1.00 77.75 106 LYS A O 1
ATOM 903 N N . SER A 1 107 ? -2.208 12.610 10.832 1.00 80.69 107 SER A N 1
ATOM 904 C CA . SER A 1 107 ? -3.348 13.323 10.250 1.00 80.69 107 SER A CA 1
ATOM 905 C C . SER A 1 107 ? -4.218 12.394 9.416 1.00 80.69 107 SER A C 1
ATOM 907 O O . SER A 1 107 ? -3.709 11.474 8.775 1.00 80.69 107 SER A O 1
ATOM 909 N N . MET A 1 108 ? -5.526 12.651 9.398 1.00 75.62 108 MET A N 1
ATOM 910 C CA . MET A 1 108 ? -6.503 11.871 8.625 1.00 75.62 108 MET A CA 1
ATOM 911 C C . MET A 1 108 ? -6.576 12.325 7.162 1.00 75.62 108 MET A C 1
ATOM 913 O O . MET A 1 108 ? -6.625 11.500 6.257 1.00 75.62 108 MET A O 1
ATOM 917 N N . PHE A 1 109 ? -6.514 13.638 6.926 1.00 70.31 109 PHE A N 1
ATOM 918 C CA . PHE A 1 109 ? -6.615 14.232 5.594 1.00 70.31 109 PHE A CA 1
ATOM 919 C C . PHE A 1 109 ? -5.246 14.587 5.028 1.00 70.31 109 PHE A C 1
ATOM 921 O O . PHE A 1 109 ? -4.363 15.058 5.752 1.00 70.31 109 PHE A O 1
ATOM 928 N N . LEU A 1 110 ? -5.044 14.372 3.726 1.00 63.44 110 LEU A N 1
ATOM 929 C CA . LEU A 1 110 ? -3.954 15.027 3.006 1.00 63.44 110 LEU A CA 1
ATOM 930 C C . LEU A 1 110 ? -4.183 16.537 3.128 1.00 63.44 110 LEU A C 1
ATOM 932 O O . LEU A 1 110 ? -5.098 17.072 2.515 1.00 63.44 110 LEU A O 1
ATOM 936 N N . SER A 1 111 ? -3.359 17.234 3.907 1.00 46.22 111 SER A N 1
ATOM 937 C CA . SER A 1 111 ? -3.158 18.646 3.608 1.00 46.22 111 SER A CA 1
ATOM 938 C C . SER A 1 111 ? -2.394 18.661 2.292 1.00 46.22 111 SER A C 1
ATOM 940 O O . SER A 1 111 ? -1.322 18.061 2.209 1.00 46.22 111 SER A O 1
ATOM 942 N N . SER A 1 112 ? -2.963 19.289 1.267 1.00 40.00 112 SER A N 1
ATOM 943 C CA . SER A 1 112 ? -2.375 19.544 -0.052 1.00 40.00 112 SER A CA 1
ATOM 944 C C . SER A 1 112 ? -1.167 20.483 0.024 1.00 40.00 112 SER A C 1
ATOM 946 O O . SER A 1 112 ? -1.005 21.383 -0.795 1.00 40.00 112 SER A O 1
ATOM 948 N N . LYS A 1 113 ? -0.318 20.329 1.039 1.00 38.75 113 LYS A N 1
ATOM 949 C CA . LYS A 1 113 ? 0.993 20.942 1.023 1.00 38.75 113 LYS A CA 1
ATOM 950 C C . LYS A 1 113 ? 1.857 20.033 0.159 1.00 38.75 113 LYS A C 1
ATOM 952 O O . LYS A 1 113 ? 2.001 18.860 0.518 1.00 38.75 113 LYS A O 1
ATOM 957 N N . PRO A 1 114 ? 2.436 20.527 -0.951 1.00 37.22 114 PRO A N 1
ATOM 958 C CA . PRO A 1 114 ? 3.577 19.831 -1.516 1.00 37.22 114 PRO A CA 1
ATOM 959 C C . PRO A 1 114 ? 4.546 19.620 -0.354 1.00 37.22 114 PRO A C 1
ATOM 961 O O . PRO A 1 114 ? 4.785 20.547 0.428 1.00 37.22 114 PRO A O 1
ATOM 964 N N . ILE A 1 115 ? 5.039 18.395 -0.176 1.00 47.84 115 ILE A N 1
ATOM 965 C CA . ILE A 1 115 ? 6.179 18.164 0.705 1.00 47.84 115 ILE A CA 1
ATOM 966 C C . ILE A 1 115 ? 7.258 19.098 0.160 1.00 47.84 115 ILE A C 1
ATOM 968 O O . ILE A 1 115 ? 7.796 18.863 -0.920 1.00 47.84 115 ILE A O 1
ATOM 972 N N . ARG A 1 116 ? 7.471 20.232 0.839 1.00 39.03 116 ARG A N 1
ATOM 973 C CA . ARG A 1 116 ? 8.512 21.194 0.500 1.00 39.03 116 ARG A CA 1
ATOM 974 C C . ARG A 1 116 ? 9.799 20.415 0.720 1.00 39.03 116 ARG A C 1
ATOM 976 O O . ARG A 1 116 ? 10.196 20.199 1.862 1.00 39.03 116 ARG A O 1
ATOM 983 N N . LEU A 1 117 ? 10.367 19.894 -0.364 1.00 43.69 117 LEU A N 1
ATOM 984 C CA . LEU A 1 117 ? 11.718 19.367 -0.368 1.00 43.69 117 LEU A CA 1
ATOM 985 C C . LEU A 1 117 ? 12.599 20.550 0.038 1.00 43.69 117 LEU A C 1
ATOM 987 O O . LEU A 1 117 ? 12.788 21.486 -0.735 1.00 43.69 117 LEU A O 1
ATOM 991 N N . LEU A 1 118 ? 13.023 20.580 1.299 1.00 44.09 118 LEU A N 1
ATOM 992 C CA . LEU A 1 118 ? 14.136 21.423 1.697 1.00 44.09 118 LEU A CA 1
ATOM 993 C C . LEU A 1 118 ? 15.393 20.753 1.139 1.00 44.09 118 LEU A C 1
ATOM 995 O O . LEU A 1 118 ? 15.704 19.625 1.515 1.00 44.09 118 LEU A O 1
ATOM 999 N N . GLY A 1 119 ? 16.059 21.453 0.224 1.00 35.19 119 GLY A N 1
ATOM 1000 C CA . GLY A 1 119 ? 17.313 21.061 -0.421 1.00 35.19 119 GLY A CA 1
ATOM 1001 C C . GLY A 1 119 ? 17.187 21.169 -1.942 1.00 35.19 119 GLY A C 1
ATOM 1002 O O . GLY A 1 119 ? 16.358 20.497 -2.539 1.00 35.19 119 GLY A O 1
ATOM 1003 N N . GLY A 1 120 ? 17.930 22.006 -2.650 1.00 33.75 120 GLY A N 1
ATOM 1004 C CA . GLY A 1 120 ? 18.976 22.948 -2.284 1.00 33.75 120 GLY A CA 1
ATOM 1005 C C . GLY A 1 120 ? 19.371 23.688 -3.565 1.00 33.75 120 GLY A C 1
ATOM 1006 O O . GLY A 1 120 ? 19.280 23.128 -4.659 1.00 33.75 120 GLY A O 1
ATOM 1007 N N . ARG A 1 121 ? 19.742 24.954 -3.426 1.00 33.38 121 ARG A N 1
ATOM 1008 C CA . ARG A 1 121 ? 20.740 25.592 -4.279 1.00 33.38 121 ARG A CA 1
ATOM 1009 C C . ARG A 1 121 ? 21.880 25.978 -3.356 1.00 33.38 121 ARG A C 1
ATOM 1011 O O . ARG A 1 121 ? 21.549 26.368 -2.212 1.00 33.38 121 ARG A O 1
#

Secondary structure (DSSP, 8-state):
-HHHHHHHHHHHHHHHHHHHHHHHHT---TT---SS------TTPPP--HHHHHHHHHHHHHH-GGGGGS-HHHHHHHHHHHHHHHHHHHHH-PPPPPPPPTT----SS------------

InterPro domains:
  IPR021027 Transposase, putative, helix-turn-helix domain [PF12323] (3-27)